Protein AF-A0A843V059-F1 (afdb_monomer_lite)

Sequence (110 aa):
MDYSPVWMRRDYWESLCHRWATGPWQERSQAAKHNRAAHLEKNVHTSGSVSYATHSQKLRHELKRAPTFRKLFDRTHKRKGTHDYVSESARTIVETYDRTIADRYVEASP

Foldseek 3Di:
DPPDDPPDDPVVVVVVVVVCPDPVNVVVVVVVVVVCVVCVFQDDWPCPPDDLVNLQVVVCVVVVHGDDPLVSLQVIQPDPPDSDGPHPNSVVVVVVVVVVVVVVVVVVDD

Structure (mmCIF, N/CA/C/O backbone):
data_AF-A0A843V059-F1
#
_entry.id   AF-A0A843V059-F1
#
loop_
_atom_site.group_PDB
_atom_site.id
_atom_site.type_symbol
_atom_site.label_atom_id
_atom_site.label_alt_id
_atom_site.label_comp_id
_atom_site.label_asym_id
_atom_site.label_entity_id
_atom_site.label_seq_id
_atom_site.pdbx_PDB_ins_code
_atom_site.Cartn_x
_atom_site.Cartn_y
_atom_site.Cartn_z
_atom_site.occupancy
_atom_site.B_iso_or_equiv
_atom_site.auth_seq_id
_atom_site.auth_comp_id
_atom_site.auth_asym_id
_atom_site.auth_atom_id
_atom_site.pdbx_PDB_model_num
ATOM 1 N N . MET A 1 1 ? 20.735 -23.280 -18.801 1.00 53.81 1 MET A N 1
ATOM 2 C CA . MET A 1 1 ? 19.334 -23.562 -18.426 1.00 53.81 1 MET A CA 1
ATOM 3 C C . MET A 1 1 ? 18.462 -22.504 -19.069 1.00 53.81 1 MET A C 1
ATOM 5 O O . MET A 1 1 ? 18.823 -21.336 -18.992 1.00 53.81 1 MET A O 1
ATOM 9 N N . ASP A 1 2 ? 17.392 -22.910 -19.748 1.00 77.62 2 ASP A N 1
ATOM 10 C CA . ASP A 1 2 ? 16.374 -21.977 -20.233 1.00 77.62 2 ASP A CA 1
ATOM 11 C C . ASP A 1 2 ? 15.511 -21.572 -19.029 1.00 77.62 2 ASP A C 1
ATOM 13 O O . ASP A 1 2 ? 14.882 -22.424 -18.406 1.00 77.62 2 ASP A O 1
ATOM 17 N N . TYR A 1 3 ? 15.572 -20.297 -18.640 1.00 85.81 3 TYR A N 1
ATOM 18 C CA . TYR A 1 3 ? 14.791 -19.756 -17.521 1.00 85.81 3 TYR A CA 1
ATOM 19 C C . TYR A 1 3 ? 13.380 -19.330 -17.949 1.00 85.81 3 TYR A C 1
ATOM 21 O O . TYR A 1 3 ? 12.641 -18.769 -17.140 1.00 85.81 3 TYR A O 1
ATOM 29 N N . SER A 1 4 ? 13.010 -19.564 -19.213 1.00 90.44 4 SER A N 1
ATOM 30 C CA . SER A 1 4 ? 11.689 -19.230 -19.719 1.00 90.44 4 SER A CA 1
ATOM 31 C C . SER A 1 4 ? 10.607 -20.068 -19.023 1.00 90.44 4 SER A C 1
ATOM 33 O O . SER A 1 4 ? 10.721 -21.296 -18.950 1.00 90.44 4 SER A O 1
ATOM 35 N N . PRO A 1 5 ? 9.539 -19.442 -18.500 1.00 93.00 5 PRO A N 1
ATOM 36 C CA . PRO A 1 5 ? 8.408 -20.180 -17.957 1.00 93.00 5 PRO A CA 1
ATOM 37 C C . PRO A 1 5 ? 7.702 -21.009 -19.039 1.00 93.00 5 PRO A C 1
ATOM 39 O O . PRO A 1 5 ? 7.404 -20.494 -20.109 1.00 93.00 5 PRO A O 1
ATOM 42 N N . VAL A 1 6 ? 7.329 -22.257 -18.727 1.00 93.25 6 VAL A N 1
ATOM 43 C CA . VAL A 1 6 ? 6.681 -23.204 -19.669 1.00 93.25 6 VAL A CA 1
ATOM 44 C C . VAL A 1 6 ? 5.396 -22.652 -20.305 1.00 93.25 6 VAL A C 1
ATOM 46 O O . VAL A 1 6 ? 5.031 -23.016 -21.417 1.00 93.25 6 VAL A O 1
ATOM 49 N N . TRP A 1 7 ? 4.699 -21.763 -19.599 1.00 94.31 7 TRP A N 1
ATOM 50 C CA . TRP A 1 7 ? 3.452 -21.146 -20.052 1.00 94.31 7 TRP A CA 1
ATOM 51 C C . TRP A 1 7 ? 3.657 -19.912 -20.944 1.00 94.31 7 TRP A C 1
ATOM 53 O O . TRP A 1 7 ? 2.687 -19.396 -21.497 1.00 94.31 7 TRP A O 1
ATOM 63 N N . MET A 1 8 ? 4.885 -19.404 -21.071 1.00 94.38 8 MET A N 1
ATOM 64 C CA . MET A 1 8 ? 5.196 -18.207 -21.846 1.00 94.38 8 MET A CA 1
ATOM 65 C C . MET A 1 8 ? 5.894 -18.598 -23.145 1.00 94.38 8 MET A C 1
ATOM 67 O O . MET A 1 8 ? 6.835 -19.387 -23.144 1.00 94.38 8 MET A O 1
ATOM 71 N N . ARG A 1 9 ? 5.471 -18.014 -24.272 1.00 95.00 9 ARG A N 1
ATOM 72 C CA . ARG A 1 9 ? 6.222 -18.194 -25.517 1.00 95.00 9 ARG A CA 1
ATOM 73 C C . ARG A 1 9 ? 7.608 -17.570 -25.390 1.00 95.00 9 ARG A C 1
ATOM 75 O O . ARG A 1 9 ? 7.781 -16.498 -24.803 1.00 95.00 9 ARG A O 1
ATOM 82 N N . ARG A 1 10 ? 8.580 -18.236 -26.003 1.00 93.25 10 ARG A N 1
ATOM 83 C CA . ARG A 1 10 ? 9.996 -17.890 -25.902 1.00 93.25 10 ARG A CA 1
ATOM 84 C C . ARG A 1 10 ? 10.314 -16.476 -26.385 1.00 93.25 10 ARG A C 1
ATOM 86 O O . ARG A 1 10 ? 11.056 -15.762 -25.725 1.00 93.25 10 ARG A O 1
ATOM 93 N N . ASP A 1 11 ? 9.701 -16.054 -27.483 1.00 94.44 11 ASP A N 1
ATOM 94 C CA . ASP A 1 11 ? 9.885 -14.727 -28.074 1.00 94.44 11 ASP A CA 1
ATOM 95 C C . ASP A 1 11 ? 9.428 -13.589 -27.143 1.00 94.44 11 ASP A C 1
ATOM 97 O O . ASP A 1 11 ? 10.095 -12.554 -27.037 1.00 94.44 11 ASP A O 1
ATOM 101 N N . TYR A 1 12 ? 8.335 -13.789 -26.399 1.00 95.31 12 TYR A N 1
ATOM 102 C CA . TYR A 1 12 ? 7.911 -12.840 -25.365 1.00 95.31 12 TYR A CA 1
ATOM 103 C C . TYR A 1 12 ? 8.882 -12.803 -24.184 1.00 95.31 12 TYR A C 1
ATOM 105 O O . TYR A 1 12 ? 9.205 -11.716 -23.701 1.00 95.31 12 TYR A O 1
ATOM 113 N N . TRP A 1 13 ? 9.370 -13.961 -23.735 1.00 94.94 13 TRP A N 1
ATOM 114 C CA . TRP A 1 13 ? 10.357 -14.033 -22.657 1.00 94.94 13 TRP A CA 1
ATOM 115 C C . TRP A 1 13 ? 11.655 -13.305 -23.027 1.00 94.94 13 TRP A C 1
ATOM 117 O O . TRP A 1 13 ? 12.112 -12.444 -22.278 1.00 94.94 13 TRP A O 1
ATOM 127 N N . GLU A 1 14 ? 12.198 -13.573 -24.214 1.00 94.62 14 GLU A N 1
ATOM 128 C CA . GLU A 1 14 ? 13.401 -12.910 -24.729 1.00 94.62 14 GLU A CA 1
ATOM 129 C C . GLU A 1 14 ? 13.205 -11.388 -24.833 1.00 94.62 14 GLU A C 1
ATOM 131 O O . GLU A 1 14 ? 14.057 -10.615 -24.388 1.00 94.62 14 GLU A O 1
ATOM 136 N N . SER A 1 15 ? 12.037 -10.942 -25.310 1.00 95.50 15 SER A N 1
ATOM 137 C CA . SER A 1 15 ? 11.689 -9.516 -25.378 1.00 95.50 15 SER A CA 1
ATOM 138 C C . SER A 1 15 ? 11.649 -8.845 -23.996 1.00 95.50 15 SER A C 1
ATOM 140 O O . SER A 1 15 ? 12.112 -7.710 -23.835 1.00 95.50 15 SER A O 1
ATOM 142 N N . LEU A 1 16 ? 11.121 -9.533 -22.977 1.00 95.25 16 LEU A N 1
ATOM 143 C CA . LEU A 1 16 ? 11.124 -9.046 -21.594 1.00 95.25 16 LEU A CA 1
ATOM 144 C C . LEU A 1 16 ? 12.543 -8.985 -21.027 1.00 95.25 16 LEU A C 1
ATOM 146 O O . LEU A 1 16 ? 12.915 -7.962 -20.449 1.00 95.25 16 LEU A O 1
ATOM 150 N N . CYS A 1 17 ? 13.350 -10.027 -21.241 1.00 94.94 17 CYS A N 1
ATOM 151 C CA . CYS A 1 17 ? 14.751 -10.053 -20.830 1.00 94.94 17 CYS A CA 1
ATOM 152 C C . CYS A 1 17 ? 15.540 -8.892 -21.442 1.00 94.94 17 CYS A C 1
ATOM 154 O O . CYS A 1 17 ? 16.237 -8.192 -20.710 1.00 94.94 17 CYS A O 1
ATOM 156 N N . HIS A 1 18 ? 15.380 -8.620 -22.742 1.00 96.00 18 HIS A N 1
ATOM 157 C CA . HIS A 1 18 ? 16.010 -7.467 -23.392 1.00 96.00 18 HIS A CA 1
ATOM 158 C C . HIS A 1 18 ? 15.583 -6.146 -22.752 1.00 96.00 18 HIS A C 1
ATOM 160 O O . HIS A 1 18 ? 16.424 -5.296 -22.466 1.00 96.00 18 HIS A O 1
ATOM 166 N N . ARG A 1 19 ? 14.289 -5.979 -22.454 1.00 95.88 19 ARG A N 1
ATOM 167 C CA . ARG A 1 19 ? 13.789 -4.772 -21.784 1.00 95.88 19 ARG A CA 1
ATOM 168 C C . ARG A 1 19 ? 14.374 -4.606 -20.382 1.00 95.88 19 ARG A C 1
ATOM 170 O O . ARG A 1 19 ? 14.766 -3.498 -20.016 1.00 95.88 19 ARG A O 1
ATOM 177 N N . TRP A 1 20 ? 14.436 -5.679 -19.600 1.00 96.06 20 TRP A N 1
ATOM 178 C CA . TRP A 1 20 ? 14.997 -5.662 -18.248 1.00 96.06 20 TRP A CA 1
ATOM 179 C C . TRP A 1 20 ? 16.522 -5.509 -18.234 1.00 96.06 20 TRP A C 1
ATOM 181 O O . TRP A 1 20 ? 17.077 -5.000 -17.264 1.00 96.06 20 TRP A O 1
ATOM 191 N N . ALA A 1 21 ? 17.201 -5.885 -19.317 1.00 95.31 21 ALA A N 1
ATOM 192 C CA . ALA A 1 21 ? 18.632 -5.667 -19.488 1.00 95.31 21 ALA A CA 1
ATOM 193 C C . ALA A 1 21 ? 18.993 -4.206 -19.814 1.00 95.31 21 ALA A C 1
ATOM 195 O O . ALA A 1 21 ? 20.164 -3.843 -19.738 1.00 95.31 21 ALA A O 1
ATOM 196 N N . THR A 1 22 ? 18.019 -3.352 -20.155 1.00 97.62 22 THR A N 1
ATOM 197 C CA . THR A 1 22 ? 18.298 -1.936 -20.436 1.00 97.62 22 THR A CA 1
ATOM 198 C C . THR A 1 22 ? 18.771 -1.195 -19.182 1.00 97.62 22 THR A C 1
ATOM 200 O O . THR A 1 22 ? 18.197 -1.357 -18.102 1.00 97.62 22 THR A O 1
ATOM 203 N N . GLY A 1 23 ? 19.774 -0.323 -19.339 1.00 97.62 23 GLY A N 1
ATOM 204 C CA . GLY A 1 23 ? 20.307 0.516 -18.256 1.00 97.62 23 GLY A CA 1
ATOM 205 C C . GLY A 1 23 ? 19.223 1.263 -17.464 1.00 97.62 23 GLY A C 1
ATOM 206 O O . GLY A 1 23 ? 19.141 1.073 -16.250 1.00 97.62 23 GLY A O 1
ATOM 207 N N . PRO A 1 24 ? 18.288 1.985 -18.120 1.00 97.50 24 PRO A N 1
ATOM 208 C CA . PRO A 1 24 ? 17.208 2.683 -17.420 1.00 97.50 24 PRO A CA 1
ATOM 209 C C . PRO A 1 24 ? 16.314 1.766 -16.576 1.00 97.50 24 PRO A C 1
ATOM 211 O O . PRO A 1 24 ? 15.815 2.164 -15.521 1.00 97.50 24 PRO A O 1
ATOM 214 N N . TRP A 1 25 ? 16.069 0.528 -17.022 1.00 97.38 25 TRP A N 1
ATOM 215 C CA . TRP A 1 25 ? 15.284 -0.417 -16.230 1.00 97.38 25 TRP A CA 1
ATOM 216 C C . TRP A 1 25 ? 16.072 -0.924 -15.022 1.00 97.38 25 TRP A C 1
ATOM 218 O O . TRP A 1 25 ? 15.524 -0.989 -13.920 1.00 97.38 25 TRP A O 1
ATOM 228 N N . GLN A 1 26 ? 17.353 -1.243 -15.206 1.00 97.56 26 GLN A N 1
ATOM 229 C CA . GLN A 1 26 ? 18.228 -1.684 -14.122 1.00 97.56 26 GLN A CA 1
ATOM 230 C C . GLN A 1 26 ? 18.388 -0.603 -13.052 1.00 97.56 26 GLN A C 1
ATOM 232 O O . GLN A 1 26 ? 18.235 -0.907 -11.871 1.00 97.56 26 GLN A O 1
ATOM 237 N N . GLU A 1 27 ? 18.592 0.655 -13.445 1.00 97.69 27 GLU A N 1
ATOM 238 C CA . GLU A 1 27 ? 18.651 1.800 -12.530 1.00 97.69 27 GLU A CA 1
ATOM 239 C C . GLU A 1 27 ? 17.371 1.919 -11.699 1.00 97.69 27 GLU A C 1
ATOM 241 O O . GLU A 1 27 ? 17.423 1.968 -10.468 1.00 97.69 27 GLU A O 1
ATOM 246 N N . ARG A 1 28 ? 16.200 1.862 -12.348 1.00 97.06 28 ARG A N 1
ATOM 247 C CA . ARG A 1 28 ? 14.901 1.867 -11.653 1.00 97.06 28 ARG A CA 1
ATOM 248 C C . ARG A 1 28 ? 14.750 0.684 -10.701 1.00 97.06 28 ARG A C 1
ATOM 250 O O . ARG A 1 28 ? 14.234 0.847 -9.596 1.00 97.06 28 ARG A O 1
ATOM 257 N N . SER A 1 29 ? 15.184 -0.502 -11.120 1.00 96.38 29 SER A N 1
ATOM 258 C CA . SER A 1 29 ? 15.125 -1.722 -10.312 1.00 96.38 29 SER A CA 1
ATOM 259 C C . SER A 1 29 ? 16.017 -1.617 -9.071 1.00 96.38 29 SER A C 1
ATOM 261 O O . SER A 1 29 ? 15.564 -1.901 -7.957 1.00 96.38 29 SER A O 1
ATOM 263 N N . GLN A 1 30 ? 17.249 -1.122 -9.227 1.00 97.00 30 GLN A N 1
ATOM 264 C CA . GLN A 1 30 ? 18.175 -0.904 -8.117 1.00 97.00 30 GLN A CA 1
ATOM 265 C C . GLN A 1 30 ? 17.696 0.201 -7.180 1.00 97.00 30 GLN A C 1
ATOM 267 O O . GLN A 1 30 ? 17.734 0.003 -5.967 1.00 97.00 30 GLN A O 1
ATOM 272 N N . ALA A 1 31 ? 17.187 1.319 -7.698 1.00 95.38 31 ALA A N 1
ATOM 273 C CA . ALA A 1 31 ? 16.598 2.373 -6.875 1.00 95.38 31 ALA A CA 1
ATOM 274 C C . ALA A 1 31 ? 15.417 1.832 -6.054 1.00 95.38 31 ALA A C 1
ATOM 276 O O . ALA A 1 31 ? 15.360 2.013 -4.840 1.00 95.38 31 ALA A O 1
ATOM 277 N N . ALA A 1 32 ? 14.514 1.070 -6.679 1.00 91.62 32 ALA A N 1
ATOM 278 C CA . ALA A 1 32 ? 13.400 0.442 -5.973 1.00 91.62 32 ALA A CA 1
ATOM 279 C C . ALA A 1 32 ? 13.871 -0.565 -4.907 1.00 91.62 32 ALA A C 1
ATOM 281 O O . ALA A 1 32 ? 13.272 -0.647 -3.833 1.00 91.62 32 ALA A O 1
ATOM 282 N N . LYS A 1 33 ? 14.943 -1.324 -5.175 1.00 92.44 33 LYS A N 1
ATOM 283 C CA . LYS A 1 33 ? 15.568 -2.224 -4.195 1.00 92.44 33 LYS A CA 1
ATOM 284 C C . LYS A 1 33 ? 16.138 -1.445 -3.006 1.00 92.44 33 LYS A C 1
ATOM 286 O O . LYS A 1 33 ? 15.826 -1.799 -1.871 1.00 92.44 33 LYS A O 1
ATOM 291 N N . HIS A 1 34 ? 16.908 -0.386 -3.255 1.00 92.88 34 HIS A N 1
ATOM 292 C CA . HIS A 1 34 ? 17.472 0.470 -2.207 1.00 92.88 34 HIS A CA 1
ATOM 293 C C . HIS A 1 34 ? 16.375 1.132 -1.372 1.00 92.88 34 HIS A C 1
ATOM 295 O O . HIS A 1 34 ? 16.438 1.074 -0.150 1.00 92.88 34 HIS A O 1
ATOM 301 N N . ASN A 1 35 ? 15.319 1.652 -2.000 1.00 89.31 35 ASN A N 1
ATOM 302 C CA . ASN A 1 35 ? 14.197 2.267 -1.289 1.00 89.31 35 ASN A CA 1
ATOM 303 C C . ASN A 1 35 ? 13.490 1.277 -0.351 1.00 89.31 35 ASN A C 1
ATOM 305 O O . ASN A 1 35 ? 13.145 1.630 0.775 1.00 89.31 35 ASN A O 1
ATOM 309 N N . ARG A 1 36 ? 13.301 0.020 -0.782 1.00 85.94 36 ARG A N 1
ATOM 310 C CA . ARG A 1 36 ? 12.740 -1.030 0.087 1.00 85.94 36 ARG A CA 1
ATOM 311 C C . ARG A 1 36 ? 13.675 -1.380 1.245 1.00 85.94 36 ARG A C 1
ATOM 313 O O . ARG A 1 36 ? 13.197 -1.565 2.358 1.00 85.94 36 ARG A O 1
ATOM 320 N N . ALA A 1 37 ? 14.983 -1.446 0.997 1.00 86.06 37 ALA A N 1
ATOM 321 C CA . ALA A 1 37 ? 15.980 -1.740 2.027 1.00 86.06 37 ALA A CA 1
ATOM 322 C C . ALA A 1 37 ? 16.147 -0.592 3.041 1.00 86.06 37 ALA A C 1
ATOM 324 O O . ALA A 1 37 ? 16.307 -0.843 4.230 1.00 86.06 37 ALA A O 1
ATOM 325 N N . ALA A 1 38 ? 16.051 0.663 2.599 1.00 86.00 38 ALA A N 1
ATOM 326 C CA . ALA A 1 38 ? 16.150 1.840 3.462 1.00 86.00 38 ALA A CA 1
ATOM 327 C C . ALA A 1 38 ? 14.929 2.020 4.385 1.00 86.00 38 ALA A C 1
ATOM 329 O O . ALA A 1 38 ? 14.995 2.729 5.390 1.00 86.00 38 ALA A O 1
ATOM 330 N N . HIS A 1 39 ? 13.793 1.402 4.048 1.00 79.81 39 HIS A N 1
ATOM 331 C CA . HIS A 1 39 ? 12.511 1.606 4.723 1.00 79.81 39 HIS A CA 1
ATOM 332 C C . HIS A 1 39 ? 11.798 0.286 5.043 1.00 79.81 39 HIS A C 1
ATOM 334 O O . HIS A 1 39 ? 10.587 0.169 4.836 1.00 79.81 39 HIS A O 1
ATOM 340 N N . LEU A 1 40 ? 12.548 -0.694 5.565 1.00 70.88 40 LEU A N 1
ATOM 341 C CA . LEU A 1 40 ? 12.066 -2.051 5.864 1.00 70.88 40 LEU A CA 1
ATOM 342 C C . LEU A 1 40 ? 10.786 -2.077 6.713 1.00 70.88 40 LEU A C 1
ATOM 344 O O . LEU A 1 40 ? 9.911 -2.902 6.476 1.00 70.88 40 LEU A O 1
ATOM 348 N N . GLU A 1 41 ? 10.635 -1.148 7.656 1.00 73.75 41 GLU A N 1
ATOM 349 C CA . GLU A 1 41 ? 9.494 -1.131 8.579 1.00 73.75 41 GLU A CA 1
ATOM 350 C C . GLU A 1 41 ? 8.331 -0.230 8.149 1.00 73.75 41 GLU A C 1
ATOM 352 O O . GLU A 1 41 ? 7.213 -0.388 8.646 1.00 73.75 41 GLU A O 1
ATOM 357 N N . LYS A 1 42 ? 8.565 0.716 7.232 1.00 71.12 42 LYS A N 1
ATOM 358 C CA . LYS A 1 42 ? 7.614 1.807 6.954 1.00 71.12 42 LYS A CA 1
ATOM 359 C C . LYS A 1 42 ? 6.513 1.441 5.955 1.00 71.12 42 LYS A C 1
ATOM 361 O O . LYS A 1 42 ? 5.562 2.198 5.816 1.00 71.12 42 LYS A O 1
ATOM 366 N N . ASN A 1 43 ? 6.626 0.300 5.269 1.00 72.31 43 ASN A N 1
ATOM 367 C CA . ASN A 1 43 ? 5.720 -0.090 4.176 1.00 72.31 43 ASN A CA 1
ATOM 368 C C . ASN A 1 43 ? 5.104 -1.492 4.344 1.00 72.31 43 ASN A C 1
ATOM 370 O O . ASN A 1 43 ? 4.613 -2.084 3.379 1.00 72.31 43 ASN A O 1
ATOM 374 N N . VAL A 1 44 ? 5.148 -2.051 5.555 1.00 84.12 44 VAL A N 1
ATOM 375 C CA . VAL A 1 44 ? 4.626 -3.396 5.827 1.00 84.12 44 VAL A CA 1
ATOM 376 C C . VAL A 1 44 ? 3.123 -3.325 6.090 1.00 84.12 44 VAL A C 1
ATOM 378 O O . VAL A 1 44 ? 2.673 -2.565 6.941 1.00 84.12 44 VAL A O 1
ATOM 381 N N . HIS A 1 45 ? 2.350 -4.142 5.377 1.00 85.44 45 HIS A N 1
ATOM 382 C CA . HIS A 1 45 ? 0.902 -4.283 5.537 1.00 85.44 45 HIS A CA 1
ATOM 383 C C . HIS A 1 45 ? 0.504 -5.763 5.461 1.00 85.44 45 HIS A C 1
ATOM 385 O O . HIS A 1 45 ? 1.164 -6.561 4.797 1.00 85.44 45 HIS A O 1
ATOM 391 N N . THR A 1 46 ? -0.593 -6.138 6.118 1.00 89.88 46 THR A N 1
ATOM 392 C CA . THR A 1 46 ? -1.156 -7.504 6.095 1.00 89.88 46 THR A CA 1
ATOM 393 C C . THR A 1 46 ? -2.343 -7.658 5.144 1.00 89.88 46 THR A C 1
ATOM 395 O O . THR A 1 46 ? -2.930 -8.735 5.057 1.00 89.88 46 THR A O 1
ATOM 398 N N . SER A 1 47 ? -2.677 -6.611 4.385 1.00 86.94 47 SER A N 1
ATOM 399 C CA . SER A 1 47 ? -3.811 -6.578 3.446 1.00 86.94 47 SER A CA 1
ATOM 400 C C . SER A 1 47 ? -3.636 -7.450 2.194 1.00 86.94 47 SER A C 1
ATOM 402 O O . SER A 1 47 ? -4.597 -7.673 1.456 1.00 86.94 47 SER A O 1
ATOM 404 N N . GLY A 1 48 ? -2.419 -7.935 1.922 1.00 87.69 48 GLY A N 1
ATOM 405 C CA . GLY A 1 48 ? -2.095 -8.617 0.667 1.00 87.69 48 GLY A CA 1
ATOM 406 C C . GLY A 1 48 ? -2.404 -7.736 -0.549 1.00 87.69 48 GLY A C 1
ATOM 407 O O . GLY A 1 48 ? -2.232 -6.522 -0.508 1.00 87.69 48 GLY A O 1
ATOM 408 N N . SER A 1 49 ? -2.915 -8.334 -1.627 1.00 90.38 49 SER A N 1
ATOM 409 C CA . SER A 1 49 ? -3.291 -7.620 -2.860 1.00 90.38 49 SER A CA 1
ATOM 410 C C . SER A 1 49 ? -4.629 -6.867 -2.775 1.00 90.38 49 SER A C 1
ATOM 412 O O . SER A 1 49 ? -5.145 -6.411 -3.794 1.00 90.38 49 SER A O 1
ATOM 414 N N . VAL A 1 50 ? -5.235 -6.758 -1.588 1.00 92.44 50 VAL A N 1
ATOM 415 C CA . VAL A 1 50 ? -6.522 -6.080 -1.401 1.00 92.44 50 VAL A CA 1
ATOM 416 C C . VAL A 1 50 ? -6.288 -4.610 -1.078 1.00 92.44 50 VAL A C 1
ATOM 418 O O . VAL A 1 50 ? -5.563 -4.262 -0.147 1.00 92.44 50 VAL A O 1
ATOM 421 N N . SER A 1 51 ? -6.947 -3.730 -1.832 1.00 91.88 51 SER A N 1
ATOM 422 C CA . SER A 1 51 ? -6.800 -2.289 -1.641 1.00 91.88 51 SER A CA 1
ATOM 423 C C . SER A 1 51 ? -7.343 -1.814 -0.286 1.00 91.88 51 SER A C 1
ATOM 425 O O . SER A 1 51 ? -8.278 -2.389 0.284 1.00 91.88 51 SER A O 1
ATOM 427 N N . TYR A 1 52 ? -6.807 -0.690 0.193 1.00 92.75 52 TYR A N 1
ATOM 428 C CA . TYR A 1 52 ? -7.289 -0.019 1.403 1.00 92.75 52 TYR A CA 1
ATOM 429 C C . TYR A 1 52 ? -8.772 0.384 1.291 1.00 92.75 52 TYR A C 1
ATOM 431 O O . TYR A 1 52 ? -9.537 0.227 2.243 1.00 92.75 52 TYR A O 1
ATOM 439 N N . ALA A 1 53 ? -9.214 0.816 0.103 1.00 94.56 53 ALA A N 1
ATOM 440 C CA . ALA A 1 53 ? -10.611 1.155 -0.175 1.00 94.56 53 ALA A CA 1
ATOM 441 C C . ALA A 1 53 ? -11.533 -0.069 -0.061 1.00 94.56 53 ALA A C 1
ATOM 443 O O . ALA A 1 53 ? -12.592 0.000 0.564 1.00 94.56 53 ALA A O 1
ATOM 444 N N . THR A 1 54 ? -11.100 -1.217 -0.585 1.00 96.25 54 THR A N 1
ATOM 445 C CA . THR A 1 54 ? -11.839 -2.478 -0.457 1.00 96.25 54 THR A CA 1
ATOM 446 C C . THR A 1 54 ? -11.940 -2.913 1.007 1.00 96.25 54 THR A C 1
ATOM 448 O O . THR A 1 54 ? -13.010 -3.334 1.448 1.00 96.25 54 THR A O 1
ATOM 451 N N . HIS A 1 55 ? -10.864 -2.782 1.791 1.00 95.25 55 HIS A N 1
ATOM 452 C CA . HIS A 1 55 ? -10.916 -3.031 3.236 1.00 95.25 55 HIS A CA 1
ATOM 453 C C . HIS A 1 55 ? -11.881 -2.082 3.956 1.00 95.25 55 HIS A C 1
ATOM 455 O O . HIS A 1 55 ? -12.649 -2.538 4.801 1.00 95.25 55 HIS A O 1
ATOM 461 N N . SER A 1 56 ? -11.899 -0.798 3.587 1.00 96.19 56 SER A N 1
ATOM 462 C CA . SER A 1 56 ? -12.834 0.194 4.132 1.00 96.19 56 SER A CA 1
ATOM 463 C C . SER A 1 56 ? -14.290 -0.181 3.856 1.00 96.19 56 SER A C 1
ATOM 465 O O . SER A 1 56 ? -15.116 -0.185 4.768 1.00 96.19 56 SER A O 1
ATOM 467 N N . GLN A 1 57 ? -14.605 -0.582 2.621 1.00 96.94 57 GLN A N 1
ATOM 468 C CA . GLN A 1 57 ? -15.953 -1.006 2.246 1.00 96.94 57 GLN A CA 1
ATOM 469 C C . GLN A 1 57 ? -16.389 -2.254 3.022 1.00 96.94 57 GLN A C 1
ATOM 471 O O . GLN A 1 57 ? -17.471 -2.261 3.607 1.00 96.94 57 GLN A O 1
ATOM 476 N N . LYS A 1 58 ? -15.536 -3.284 3.094 1.00 96.25 58 LYS A N 1
ATOM 477 C CA . LYS A 1 58 ? -15.811 -4.497 3.885 1.00 96.25 58 LYS A CA 1
ATOM 478 C C . LYS A 1 58 ? -16.093 -4.151 5.346 1.00 96.25 58 LYS A C 1
ATOM 480 O O . LYS A 1 58 ? -17.123 -4.541 5.888 1.00 96.25 58 LYS A O 1
ATOM 485 N N . LEU A 1 59 ? -15.239 -3.322 5.942 1.00 96.25 59 LEU A N 1
ATOM 486 C CA . LEU A 1 59 ? -15.375 -2.904 7.332 1.00 96.25 59 LEU A CA 1
ATOM 487 C C . LEU A 1 59 ? -16.632 -2.046 7.565 1.00 96.25 59 LEU A C 1
ATOM 489 O O . LEU A 1 59 ? -17.266 -2.158 8.610 1.00 96.25 59 LEU A O 1
ATOM 493 N N . ARG A 1 60 ? -17.049 -1.237 6.582 1.00 97.00 60 ARG A N 1
ATOM 494 C CA . ARG A 1 60 ? -18.327 -0.508 6.620 1.00 97.00 60 ARG A CA 1
ATOM 495 C C . ARG A 1 60 ? -19.522 -1.460 6.688 1.00 97.00 60 ARG A C 1
ATOM 497 O O . ARG A 1 60 ? -20.440 -1.230 7.473 1.00 97.00 60 ARG A O 1
ATOM 504 N N . HIS A 1 61 ? -19.514 -2.523 5.883 1.00 96.81 61 HIS A N 1
ATOM 505 C CA . HIS A 1 61 ? -20.577 -3.532 5.889 1.00 96.81 61 HIS A CA 1
ATOM 506 C C . HIS A 1 61 ? -20.603 -4.361 7.181 1.00 96.81 61 HIS A C 1
ATOM 508 O O . HIS A 1 61 ? -21.695 -4.694 7.650 1.00 96.81 61 HIS A O 1
ATOM 514 N N . GLU A 1 62 ? -19.435 -4.664 7.754 1.00 95.88 62 GLU A N 1
ATOM 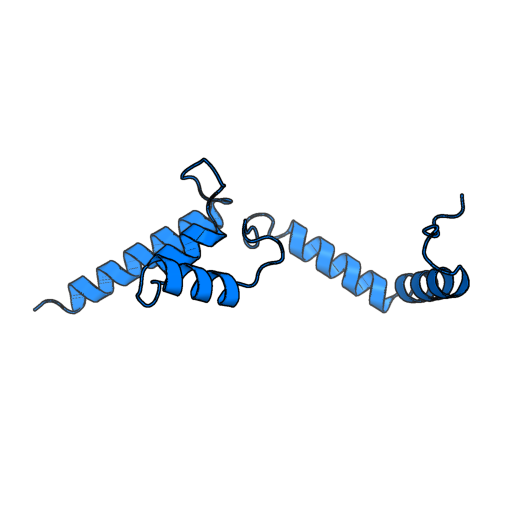515 C CA . GLU A 1 62 ? -19.284 -5.371 9.035 1.00 95.88 62 GLU A CA 1
ATOM 516 C C . GLU A 1 62 ? -19.781 -4.515 10.212 1.00 95.88 62 GLU A C 1
ATOM 518 O O . GLU A 1 62 ? -20.566 -4.980 11.033 1.00 95.88 62 GLU A O 1
ATOM 523 N N . LEU A 1 63 ? -19.382 -3.239 10.272 1.00 94.62 63 LEU A N 1
ATOM 524 C CA . LEU A 1 63 ? -19.718 -2.333 11.377 1.00 94.62 63 LEU A CA 1
ATOM 525 C C . LEU A 1 63 ? -21.090 -1.659 11.245 1.00 94.62 63 LEU A C 1
ATOM 527 O O . LEU A 1 63 ? -21.505 -0.969 12.174 1.00 94.62 63 LEU A O 1
ATOM 531 N N . LYS A 1 64 ? -21.753 -1.783 10.087 1.00 95.88 64 LYS A N 1
ATOM 532 C CA . LYS A 1 64 ? -22.989 -1.055 9.727 1.00 95.88 64 LYS A CA 1
ATOM 533 C C . LYS A 1 64 ? -22.868 0.474 9.830 1.00 95.88 64 LYS A C 1
ATOM 535 O O . LYS A 1 64 ? -23.864 1.178 9.944 1.00 95.88 64 LYS A O 1
ATOM 540 N N . ARG A 1 65 ? -21.644 1.001 9.762 1.00 95.00 65 ARG A N 1
ATOM 541 C CA . ARG A 1 65 ? -21.322 2.435 9.815 1.00 95.00 65 ARG A CA 1
ATOM 542 C C . ARG A 1 65 ? -19.995 2.713 9.126 1.00 95.00 65 ARG A C 1
ATOM 544 O O . ARG A 1 65 ? -19.230 1.787 8.870 1.00 95.00 65 ARG A O 1
ATOM 551 N N . ALA A 1 66 ? -19.692 3.982 8.865 1.00 92.81 66 ALA A N 1
ATOM 552 C CA . ALA A 1 66 ? -18.382 4.361 8.344 1.00 92.81 66 ALA A CA 1
ATOM 553 C C . ALA A 1 66 ? -17.258 3.913 9.311 1.00 92.81 66 ALA A C 1
ATOM 555 O O . ALA A 1 66 ? -17.353 4.171 10.521 1.00 92.81 66 ALA A O 1
ATOM 556 N N . PRO A 1 67 ? -16.217 3.214 8.818 1.00 95.12 67 PRO A N 1
ATOM 557 C CA . PRO A 1 67 ? -15.090 2.823 9.647 1.00 95.12 67 PRO A CA 1
ATOM 558 C C . PRO A 1 67 ? -14.269 4.052 10.035 1.00 95.12 67 PRO A C 1
ATOM 560 O O . PRO A 1 67 ? -14.060 4.957 9.231 1.00 95.12 67 PRO A O 1
ATOM 563 N N . THR A 1 68 ? -13.774 4.070 11.270 1.00 93.81 68 THR A N 1
ATOM 564 C CA . THR A 1 68 ? -12.787 5.071 11.678 1.00 93.81 68 THR A CA 1
ATOM 565 C C . THR A 1 68 ? -11.429 4.741 11.070 1.00 93.81 68 THR A C 1
ATOM 567 O O . THR A 1 68 ? -11.137 3.569 10.803 1.00 93.81 68 THR A O 1
ATOM 570 N N . PHE A 1 69 ? -10.572 5.758 10.924 1.00 92.12 69 PHE A N 1
ATOM 571 C CA . PHE A 1 69 ? -9.173 5.563 10.537 1.00 92.12 69 PHE A CA 1
ATOM 572 C C . PHE A 1 69 ? -8.514 4.479 11.395 1.00 92.12 69 PHE A C 1
ATOM 574 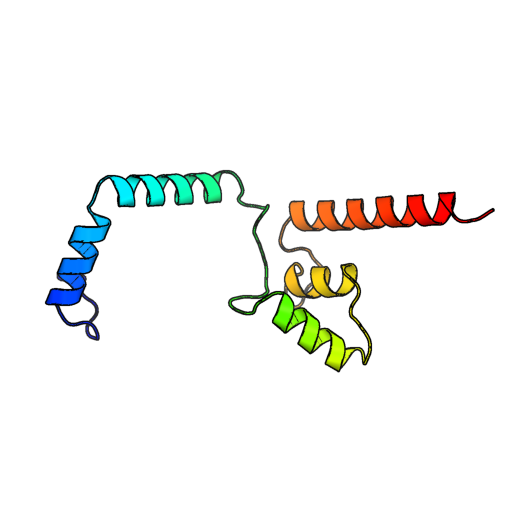O O . PHE A 1 69 ? -7.978 3.519 10.854 1.00 92.12 69 PHE A O 1
ATOM 581 N N . ARG A 1 70 ? -8.670 4.560 12.725 1.00 93.38 70 ARG A N 1
ATOM 582 C CA . ARG A 1 70 ? -8.095 3.592 13.666 1.00 93.38 70 ARG A CA 1
ATOM 583 C C . ARG A 1 70 ? -8.493 2.144 13.373 1.00 93.38 70 ARG A C 1
ATOM 585 O O . ARG A 1 70 ? -7.627 1.280 13.308 1.00 93.38 70 ARG A O 1
ATOM 592 N N . LYS A 1 71 ? -9.786 1.862 13.159 1.00 94.00 71 LYS A N 1
ATOM 593 C CA . LYS A 1 71 ? -10.243 0.487 12.885 1.00 94.00 71 LYS A CA 1
ATOM 594 C C . LYS A 1 71 ? -9.744 -0.031 11.536 1.00 94.00 71 LYS A C 1
ATOM 596 O O . LYS A 1 71 ? -9.431 -1.212 11.412 1.00 94.00 71 LYS A O 1
ATOM 601 N N . LEU A 1 72 ? -9.680 0.837 10.529 1.00 94.62 72 LEU A N 1
ATOM 602 C CA . LEU A 1 72 ? -9.184 0.465 9.207 1.00 94.62 72 LEU A CA 1
ATOM 603 C C . LEU A 1 72 ? -7.661 0.256 9.203 1.00 94.62 72 LEU A C 1
ATOM 605 O O . LEU A 1 72 ? -7.167 -0.683 8.576 1.00 94.62 72 LEU A O 1
ATOM 609 N N . PHE A 1 73 ? -6.928 1.074 9.954 1.00 93.81 73 PHE A N 1
ATOM 610 C CA . PHE A 1 73 ? -5.491 0.930 10.145 1.00 93.81 73 PHE A CA 1
ATOM 611 C C . PHE A 1 73 ? -5.162 -0.384 10.863 1.00 93.81 73 PHE A C 1
ATOM 613 O O . PHE A 1 73 ? -4.402 -1.195 10.338 1.00 93.81 73 PHE A O 1
ATOM 620 N N . ASP A 1 74 ? -5.827 -0.667 11.988 1.00 93.75 74 ASP A N 1
ATOM 621 C CA . ASP A 1 74 ? -5.681 -1.929 12.724 1.00 93.75 74 ASP A CA 1
ATOM 622 C C . ASP A 1 74 ? -5.951 -3.151 11.833 1.00 93.75 74 ASP A C 1
ATOM 624 O O . ASP A 1 74 ? -5.212 -4.133 11.873 1.00 93.75 74 ASP A O 1
ATOM 628 N N . ARG A 1 75 ? -6.977 -3.084 10.973 1.00 92.62 75 ARG A N 1
ATOM 629 C CA . ARG A 1 75 ? -7.336 -4.171 10.046 1.00 92.62 75 ARG A CA 1
ATOM 630 C C . ARG A 1 75 ? -6.224 -4.517 9.053 1.00 92.62 75 ARG A C 1
ATOM 632 O O . ARG A 1 75 ? -6.193 -5.648 8.570 1.00 92.62 75 ARG A O 1
ATOM 639 N N . THR A 1 76 ? -5.380 -3.545 8.719 1.00 93.81 76 THR A N 1
ATOM 640 C CA . THR A 1 76 ? -4.399 -3.612 7.625 1.00 93.81 76 THR A CA 1
ATOM 641 C C . THR A 1 76 ? -2.946 -3.658 8.111 1.00 93.81 76 THR A C 1
ATOM 643 O O . THR A 1 76 ? -2.063 -4.013 7.332 1.00 93.81 76 THR A O 1
ATOM 646 N N . HIS A 1 77 ? -2.698 -3.343 9.388 1.00 93.88 77 HIS A N 1
ATOM 647 C CA . HIS A 1 77 ? -1.358 -3.247 9.981 1.00 93.88 77 HIS A CA 1
ATOM 648 C C . HIS A 1 77 ? -1.186 -4.070 11.268 1.00 93.88 77 HIS A C 1
ATOM 650 O O . HIS A 1 77 ? 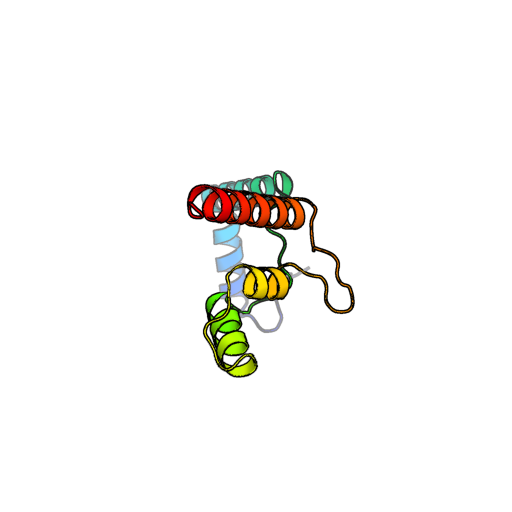-0.151 -3.956 11.925 1.00 93.88 77 HIS A O 1
ATOM 656 N N . LYS A 1 78 ? -2.154 -4.924 11.630 1.00 93.56 78 LYS A N 1
ATOM 657 C CA . LYS A 1 78 ? -1.983 -5.954 12.668 1.00 93.56 78 LYS A CA 1
ATOM 658 C C . LYS A 1 78 ? -1.790 -7.338 12.061 1.00 93.56 78 LYS A C 1
ATOM 660 O O . LYS A 1 78 ? -2.324 -7.652 10.989 1.00 93.56 78 LYS A O 1
ATOM 665 N N . ARG A 1 79 ? -1.007 -8.172 12.744 1.00 90.25 79 ARG A N 1
ATOM 666 C CA . ARG A 1 79 ? -0.785 -9.572 12.361 1.00 90.25 79 ARG A CA 1
ATOM 667 C C . ARG A 1 79 ? -2.049 -10.381 12.649 1.00 90.25 79 ARG A C 1
ATOM 669 O O . ARG A 1 79 ? -2.707 -10.198 13.665 1.00 90.25 79 ARG A O 1
ATOM 676 N N . LYS A 1 80 ? -2.426 -11.279 11.736 1.00 85.31 80 LYS A N 1
ATOM 677 C CA . LYS A 1 80 ? -3.608 -12.128 11.936 1.00 85.31 80 LYS A CA 1
ATOM 678 C C . LYS A 1 80 ? -3.345 -13.098 13.091 1.00 85.31 80 LYS A C 1
ATOM 680 O O . LYS A 1 80 ? -2.325 -13.775 13.088 1.00 85.31 80 LYS A O 1
ATOM 685 N N . GLY A 1 81 ? -4.281 -13.194 14.032 1.00 83.25 81 GLY A N 1
ATOM 686 C CA . GLY A 1 81 ? -4.169 -14.099 15.181 1.00 83.25 81 GLY A CA 1
ATOM 687 C C . GLY A 1 81 ? -3.332 -13.554 16.340 1.00 83.25 81 GLY A C 1
ATOM 688 O O . GLY A 1 81 ? -3.279 -14.202 17.377 1.00 83.25 81 GLY A O 1
ATOM 689 N N . THR A 1 82 ? -2.740 -12.365 16.203 1.00 86.38 82 THR A N 1
ATOM 690 C CA . THR A 1 82 ? -2.170 -11.619 17.331 1.00 86.38 82 THR A CA 1
ATOM 691 C C . THR A 1 82 ? -2.789 -10.222 17.393 1.00 86.38 82 THR A C 1
ATOM 693 O O . THR A 1 82 ? -3.539 -9.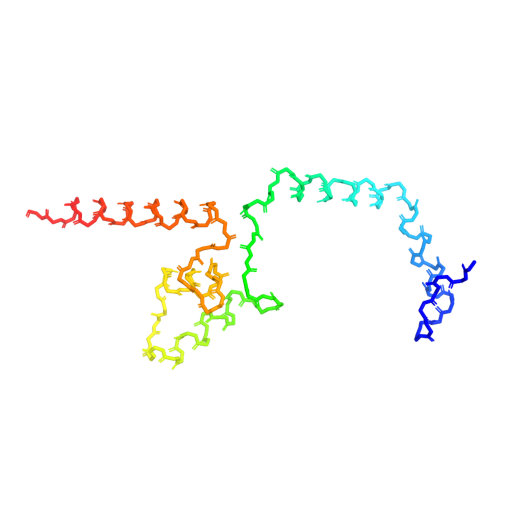815 16.502 1.00 86.38 82 THR A O 1
ATOM 696 N N . HIS A 1 83 ? -2.515 -9.486 18.468 1.00 85.44 83 HIS A N 1
ATOM 697 C CA . HIS A 1 83 ? -2.914 -8.081 18.590 1.00 85.44 83 HIS A CA 1
ATOM 698 C C . HIS A 1 83 ? -1.779 -7.113 18.224 1.00 85.44 83 HIS A C 1
ATOM 700 O O . HIS A 1 83 ? -1.950 -5.896 18.338 1.00 85.44 83 HIS A O 1
ATOM 706 N N . ASP A 1 84 ? -0.659 -7.645 17.729 1.00 92.44 84 ASP A N 1
ATOM 707 C CA . ASP A 1 84 ? 0.565 -6.892 17.486 1.00 92.44 84 ASP A CA 1
ATOM 708 C C . ASP A 1 84 ? 0.570 -6.230 16.116 1.00 92.44 84 ASP A C 1
ATOM 710 O O . ASP A 1 84 ? 0.054 -6.759 15.121 1.00 92.44 84 ASP A O 1
ATOM 714 N N . TYR A 1 85 ? 1.235 -5.081 16.056 1.00 92.62 85 TYR A N 1
ATOM 715 C CA . TYR A 1 85 ? 1.504 -4.408 14.799 1.00 92.62 85 TYR A CA 1
ATOM 716 C C . TYR A 1 85 ? 2.564 -5.143 13.983 1.00 92.62 85 TYR A C 1
ATOM 718 O O . TYR A 1 85 ? 3.449 -5.836 14.490 1.00 92.62 85 TYR A O 1
ATOM 726 N N . VAL A 1 86 ? 2.462 -4.984 12.670 1.00 91.38 86 VAL A N 1
ATOM 727 C CA . VAL A 1 86 ? 3.379 -5.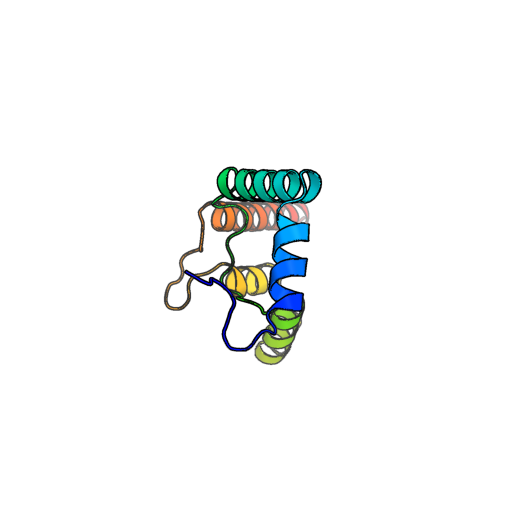599 11.709 1.00 91.38 86 VAL A CA 1
ATOM 728 C C . VAL A 1 86 ? 4.785 -5.003 11.773 1.00 91.38 86 VAL A C 1
ATOM 730 O O . VAL A 1 86 ? 5.737 -5.713 11.449 1.00 91.38 86 VAL A O 1
ATOM 733 N N . SER A 1 87 ? 4.912 -3.755 12.232 1.00 91.06 87 SER A N 1
ATOM 734 C CA . SER A 1 87 ? 6.175 -3.045 12.449 1.00 91.06 87 SER A CA 1
ATOM 735 C C . SER A 1 87 ? 6.066 -2.011 13.576 1.00 91.06 87 SER A C 1
ATOM 737 O O . SER 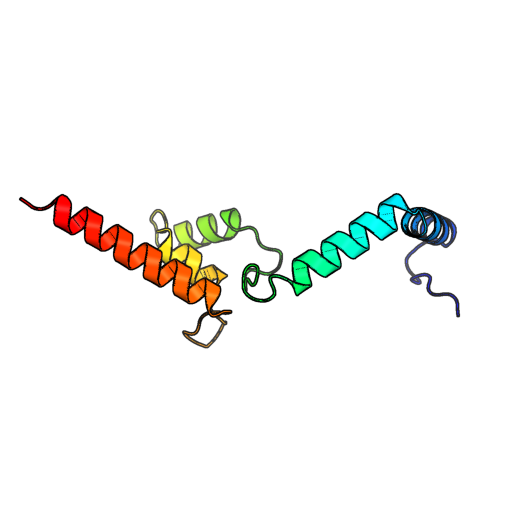A 1 87 ? 4.965 -1.572 13.921 1.00 91.06 87 SER A O 1
ATOM 739 N N . GLU A 1 88 ? 7.214 -1.584 14.111 1.00 90.44 88 GLU A N 1
ATOM 740 C CA . GLU A 1 88 ? 7.304 -0.482 15.082 1.00 90.44 88 GLU A CA 1
ATOM 741 C C . GLU A 1 88 ? 6.758 0.819 14.494 1.00 90.44 88 GLU A C 1
ATOM 743 O O . GLU A 1 88 ? 5.953 1.501 15.120 1.00 90.44 88 GLU A O 1
ATOM 748 N N . SER A 1 89 ? 7.090 1.103 13.231 1.00 90.50 89 SER A N 1
ATOM 749 C CA . SER A 1 89 ? 6.572 2.272 12.511 1.00 90.50 89 SER A CA 1
ATOM 750 C C . SER A 1 89 ? 5.038 2.319 12.494 1.00 90.50 89 SER A C 1
ATOM 752 O O . SER A 1 89 ? 4.452 3.379 12.710 1.00 90.50 89 SER A O 1
ATOM 754 N N . ALA A 1 90 ? 4.368 1.180 12.277 1.00 91.38 90 ALA A N 1
ATOM 755 C CA . ALA A 1 90 ? 2.908 1.117 12.321 1.00 91.38 90 ALA A CA 1
ATOM 756 C C . ALA A 1 90 ? 2.358 1.417 13.725 1.00 91.38 90 ALA A C 1
ATOM 758 O O . ALA A 1 90 ? 1.332 2.090 13.846 1.00 91.38 90 ALA A O 1
ATOM 759 N N . ARG A 1 91 ? 3.058 0.975 14.778 1.00 92.19 91 ARG A N 1
ATOM 760 C CA . ARG A 1 91 ? 2.702 1.300 16.162 1.00 92.19 91 ARG A CA 1
ATOM 761 C C . ARG A 1 91 ? 2.852 2.798 16.434 1.00 92.19 91 ARG A C 1
ATOM 763 O O . ARG A 1 91 ? 1.886 3.424 16.859 1.00 92.19 91 ARG A O 1
ATOM 770 N N . THR A 1 92 ? 3.996 3.386 16.084 1.00 92.38 92 THR A N 1
ATOM 771 C CA . THR A 1 92 ? 4.272 4.819 16.280 1.00 92.38 92 THR A CA 1
ATOM 772 C C . THR A 1 92 ? 3.263 5.716 15.559 1.00 92.38 92 THR A C 1
ATOM 774 O O . THR A 1 92 ? 2.855 6.745 16.101 1.00 92.38 92 THR A O 1
ATOM 777 N N . ILE A 1 93 ? 2.826 5.338 14.349 1.00 91.44 93 ILE A N 1
ATOM 778 C CA . ILE A 1 93 ? 1.786 6.069 13.606 1.00 91.44 93 ILE A CA 1
ATOM 779 C C . ILE A 1 93 ? 0.480 6.105 14.401 1.00 91.44 93 ILE A C 1
ATOM 781 O O . ILE A 1 93 ? -0.125 7.167 14.536 1.00 91.44 93 ILE A O 1
ATOM 785 N N . VAL A 1 94 ? 0.052 4.962 14.938 1.00 93.00 94 VAL A N 1
ATOM 786 C CA . VAL A 1 94 ? -1.193 4.876 15.707 1.00 93.00 94 VAL A CA 1
ATOM 787 C C . VAL A 1 94 ? -1.089 5.625 17.027 1.00 93.00 94 VAL A C 1
ATOM 789 O O . VAL A 1 94 ? -1.997 6.377 17.353 1.00 93.00 94 VAL A O 1
ATOM 792 N N . GLU A 1 95 ? 0.015 5.479 17.754 1.00 93.06 95 GLU A N 1
ATOM 793 C CA . GLU A 1 95 ? 0.244 6.199 19.012 1.00 93.06 95 GLU A CA 1
ATOM 794 C C . GLU A 1 95 ? 0.247 7.719 18.802 1.00 93.06 95 GLU A C 1
ATOM 796 O O . GLU A 1 95 ? -0.349 8.468 19.574 1.00 93.06 95 GLU A O 1
ATOM 801 N N . THR A 1 96 ? 0.865 8.186 17.714 1.00 93.44 96 THR A N 1
ATOM 802 C CA . THR A 1 96 ? 0.864 9.609 17.351 1.00 93.44 96 THR A CA 1
ATOM 803 C C . THR A 1 96 ? -0.533 10.077 16.950 1.00 93.44 96 THR A C 1
ATOM 805 O O . THR A 1 96 ? -0.964 11.151 17.371 1.00 93.44 96 THR A O 1
ATOM 808 N N . TYR A 1 97 ? -1.262 9.278 16.167 1.00 92.00 97 TYR A N 1
ATOM 809 C CA . TYR A 1 97 ? -2.652 9.565 15.814 1.00 92.00 97 TYR A CA 1
ATOM 810 C C . TYR A 1 97 ? -3.526 9.675 17.068 1.00 92.00 97 TYR A C 1
ATOM 812 O O . TYR A 1 97 ? -4.257 10.645 17.220 1.00 92.00 97 TYR A O 1
ATOM 820 N N . ASP A 1 98 ? -3.411 8.731 17.998 1.00 91.56 98 ASP A N 1
ATOM 821 C CA . ASP A 1 98 ? -4.193 8.729 19.232 1.00 91.56 98 ASP A CA 1
ATOM 822 C C . ASP A 1 98 ? -3.900 9.956 20.094 1.00 91.56 98 ASP A C 1
ATOM 824 O O . ASP A 1 98 ? -4.838 10.614 20.541 1.00 91.56 98 ASP A O 1
ATOM 828 N N . ARG A 1 99 ? -2.616 10.304 20.270 1.00 91.06 99 ARG A N 1
ATOM 829 C CA . ARG A 1 99 ? -2.201 11.504 21.011 1.00 91.06 99 ARG A CA 1
ATOM 830 C C . ARG A 1 99 ? -2.759 12.772 20.372 1.00 91.06 99 ARG A C 1
ATOM 832 O O . ARG A 1 99 ? -3.445 13.539 21.029 1.00 91.06 99 ARG A O 1
ATOM 839 N N . THR A 1 100 ? -2.540 12.950 19.071 1.00 90.56 100 THR A N 1
ATOM 840 C CA . THR A 1 100 ? -2.998 14.154 18.352 1.00 90.56 100 THR A CA 1
ATOM 841 C C . THR A 1 100 ? -4.516 14.303 18.350 1.00 90.56 100 THR A C 1
ATOM 843 O O . THR A 1 100 ? -5.030 15.417 18.414 1.00 90.56 100 THR A O 1
ATOM 846 N N . ILE A 1 101 ? -5.253 13.195 18.281 1.00 86.94 101 ILE A N 1
ATOM 847 C CA . ILE A 1 101 ? -6.708 13.214 18.389 1.00 86.94 101 ILE A CA 1
ATOM 848 C C . ILE A 1 101 ? -7.142 13.570 19.813 1.00 86.94 101 ILE A C 1
ATOM 850 O O . ILE A 1 101 ? -8.049 14.384 19.960 1.00 86.94 101 ILE A O 1
ATOM 854 N N . ALA A 1 102 ? -6.503 13.007 20.843 1.00 80.94 102 ALA A N 1
ATOM 855 C CA . ALA A 1 102 ? -6.791 13.338 22.237 1.00 80.94 102 ALA A CA 1
ATOM 856 C C . ALA A 1 102 ? -6.552 14.827 22.533 1.00 80.94 102 ALA A C 1
ATOM 858 O O . ALA A 1 102 ? -7.443 15.475 23.077 1.00 80.94 102 ALA A O 1
ATOM 859 N N . ASP A 1 103 ? -5.424 15.383 22.087 1.00 81.00 103 ASP A N 1
ATOM 860 C CA . ASP A 1 103 ? -5.085 16.800 22.275 1.00 81.00 103 ASP A CA 1
ATOM 861 C C . ASP A 1 103 ? -6.161 17.716 21.669 1.00 81.00 103 ASP A C 1
ATOM 863 O O . ASP A 1 103 ? -6.634 18.649 22.314 1.00 81.00 103 ASP A O 1
ATOM 867 N N . ARG A 1 104 ? -6.652 17.390 20.464 1.00 77.62 104 ARG A N 1
ATOM 868 C CA . ARG A 1 104 ? -7.738 18.155 19.830 1.00 77.62 104 ARG A CA 1
ATOM 869 C C . ARG A 1 104 ? -9.076 18.065 20.555 1.00 77.62 104 ARG A C 1
ATOM 871 O O . ARG A 1 104 ? -9.869 18.994 20.450 1.00 77.62 104 ARG A O 1
ATOM 878 N N . TYR A 1 105 ? -9.356 16.967 21.253 1.00 68.94 105 TYR A N 1
ATOM 879 C CA . TYR A 1 105 ? -10.565 16.858 22.075 1.00 68.94 105 TYR A CA 1
ATOM 880 C C . TYR A 1 105 ? -10.440 17.623 23.400 1.00 68.94 105 TYR A C 1
ATOM 882 O O . TYR A 1 105 ? -11.445 18.148 23.879 1.00 68.94 105 TYR A O 1
ATOM 890 N N . VAL A 1 106 ? -9.229 17.716 23.964 1.00 64.56 106 VAL A N 1
ATOM 891 C CA . VAL A 1 106 ? -8.946 18.514 25.169 1.00 64.56 106 VAL A CA 1
ATOM 892 C C . VAL A 1 106 ? -9.070 20.008 24.869 1.00 64.56 106 VAL A C 1
ATOM 894 O O . VAL A 1 106 ? -9.750 20.706 25.609 1.00 64.56 106 VAL A O 1
ATOM 897 N N . GLU A 1 107 ? -8.517 20.493 23.753 1.00 59.00 107 GLU A N 1
ATOM 898 C CA . GLU A 1 107 ? -8.660 21.903 23.344 1.00 59.00 107 GLU A CA 1
ATOM 899 C C . GLU A 1 107 ? -10.103 22.299 22.975 1.00 59.00 107 GLU A C 1
ATOM 901 O O . GLU A 1 107 ? -10.450 23.477 22.997 1.00 59.00 107 GLU A O 1
ATOM 906 N N . ALA A 1 108 ? -10.955 21.327 22.634 1.00 57.69 108 ALA A N 1
ATOM 907 C CA . ALA A 1 108 ? -12.348 21.552 22.249 1.00 57.69 108 ALA A CA 1
ATOM 908 C C . ALA A 1 108 ? -13.359 21.429 23.409 1.00 57.69 108 ALA A C 1
ATOM 910 O O . ALA A 1 108 ? -14.555 21.620 23.177 1.00 57.69 108 ALA A O 1
ATOM 911 N N . SER A 1 109 ? -12.918 21.096 24.630 1.00 42.56 109 SER A N 1
ATOM 912 C CA . SER A 1 109 ? -13.783 21.040 25.821 1.00 42.56 109 SER A CA 1
ATOM 913 C C . SER A 1 109 ? -13.606 22.316 26.663 1.00 42.56 109 SER A C 1
ATOM 915 O O . SER A 1 109 ? -12.490 22.543 27.129 1.00 42.56 109 SER A O 1
ATOM 917 N N . PRO A 1 110 ? -14.651 23.156 26.825 1.00 49.81 110 PRO A N 1
ATOM 918 C CA . PRO A 1 110 ? -14.586 24.401 27.598 1.00 49.81 110 PRO A CA 1
ATOM 919 C C . PRO A 1 110 ? -14.469 24.188 29.111 1.00 49.81 110 PRO A C 1
ATOM 921 O O . PRO A 1 110 ? -14.966 23.152 29.613 1.00 49.81 110 PRO A O 1
#

pLDDT: mean 89.17, std 10.43, range [42.56, 97.69]

Radius of gyration: 21.42 Å; chains: 1; bounding box: 43×48×56 Å

Secondary structure (DSSP, 8-state):
-----TTS-HHHHHHHHHHHHSHHHHHHHHHHHHHHHHTTTTT--S-TT--HHHHHHHHHHHHTSPPPHHHHHHHHHBPTTSS-BSSHHHHHHHHHHHHHHHHHHHHT--

Organism: Colocasia esculenta (NCBI:txid4460)

InterPro domains:
  IPR004252 Probable transposase, Ptta/En/Spm, plant [PF03004] (11-104)